Protein AF-A0A6J4WXD7-F1 (afdb_monomer_lite)

pLDDT: mean 74.85, std 16.87, range [31.48, 94.12]

Structure (mmCIF, N/CA/C/O backbone):
data_AF-A0A6J4WXD7-F1
#
_entry.id   AF-A0A6J4WXD7-F1
#
loop_
_atom_site.group_PDB
_atom_site.id
_atom_site.type_symbol
_atom_site.label_atom_id
_atom_site.label_alt_id
_atom_site.label_comp_id
_atom_site.label_asym_id
_atom_site.label_entity_id
_atom_site.label_seq_id
_atom_site.pdbx_PDB_ins_code
_atom_site.Cartn_x
_atom_site.Cartn_y
_atom_site.Cartn_z
_atom_site.occupancy
_atom_site.B_iso_or_equiv
_atom_site.auth_seq_id
_atom_site.auth_comp_id
_atom_site.auth_asym_id
_atom_site.auth_atom_id
_atom_site.pdbx_PDB_model_num
ATOM 1 N N . MET A 1 1 ? -6.442 14.108 -3.934 1.00 50.53 1 MET A N 1
ATOM 2 C CA . MET A 1 1 ? -6.372 13.489 -5.279 1.00 50.53 1 MET A CA 1
ATOM 3 C C . MET A 1 1 ? -7.153 12.175 -5.438 1.00 50.53 1 MET A C 1
ATOM 5 O O . MET A 1 1 ? -7.357 11.777 -6.570 1.00 50.53 1 MET A O 1
ATOM 9 N N . ALA A 1 2 ? -7.678 11.536 -4.381 1.00 45.22 2 ALA A N 1
ATOM 10 C CA . ALA A 1 2 ? -8.481 10.304 -4.516 1.00 45.22 2 ALA A CA 1
ATOM 11 C C . ALA A 1 2 ? -9.997 10.520 -4.755 1.00 45.22 2 ALA A C 1
ATOM 13 O O . ALA A 1 2 ? -10.740 9.552 -4.840 1.00 45.22 2 ALA A O 1
ATOM 14 N N . GLN A 1 3 ? -10.481 11.765 -4.824 1.00 50.94 3 GLN A N 1
ATOM 15 C CA . GLN A 1 3 ? -11.922 12.074 -4.862 1.00 50.94 3 GLN A CA 1
ATOM 16 C C . GLN A 1 3 ? -12.557 12.032 -6.267 1.00 50.94 3 GLN A C 1
ATOM 18 O O . GLN A 1 3 ? -13.737 12.326 -6.385 1.00 50.94 3 GLN A O 1
ATOM 23 N N . GLN A 1 4 ? -11.809 11.684 -7.321 1.00 56.31 4 GLN A N 1
ATOM 24 C CA . GLN A 1 4 ? -12.291 11.752 -8.715 1.00 56.31 4 GLN A CA 1
ATOM 25 C C . GLN A 1 4 ? -12.053 10.475 -9.538 1.00 56.31 4 GLN A C 1
ATOM 27 O O . GLN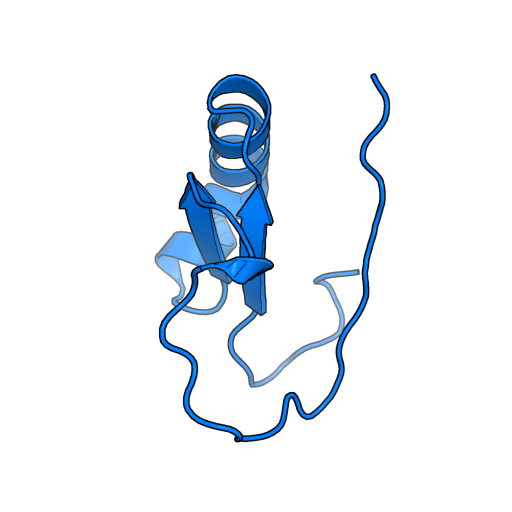 A 1 4 ? -12.154 10.507 -10.760 1.00 56.31 4 GLN A O 1
ATOM 32 N N . ILE A 1 5 ? -11.721 9.349 -8.900 1.00 58.66 5 ILE A N 1
ATOM 33 C CA . ILE A 1 5 ? -11.587 8.067 -9.604 1.00 58.66 5 ILE A CA 1
ATOM 34 C C . ILE A 1 5 ? -12.779 7.194 -9.222 1.00 58.66 5 ILE A C 1
ATOM 36 O O . ILE A 1 5 ? -12.769 6.558 -8.172 1.00 58.66 5 ILE A O 1
ATOM 40 N N . ASP A 1 6 ? -13.803 7.173 -10.076 1.00 59.34 6 ASP A N 1
ATOM 41 C CA . ASP A 1 6 ? -15.004 6.346 -9.875 1.00 59.34 6 ASP A CA 1
ATOM 42 C C . ASP A 1 6 ? -14.757 4.864 -10.212 1.00 59.34 6 ASP A C 1
ATOM 44 O O . ASP A 1 6 ? -15.463 3.982 -9.724 1.00 59.34 6 ASP A O 1
ATOM 48 N N . LYS A 1 7 ? -13.731 4.575 -11.028 1.00 65.75 7 LYS A N 1
ATOM 49 C CA . LYS A 1 7 ? -13.260 3.227 -11.380 1.00 65.75 7 LYS A CA 1
ATOM 50 C C . LYS A 1 7 ? -11.745 3.247 -11.577 1.00 65.75 7 LYS A C 1
ATOM 52 O O . LYS A 1 7 ? -11.240 4.057 -12.348 1.00 65.75 7 LYS A O 1
ATOM 57 N N . GLY A 1 8 ? -11.030 2.362 -10.890 1.00 71.19 8 GLY A N 1
ATOM 58 C CA . GLY A 1 8 ? -9.577 2.236 -11.002 1.00 71.19 8 GLY A CA 1
ATOM 59 C C . GLY A 1 8 ? -8.925 1.773 -9.703 1.00 71.19 8 GLY A C 1
ATOM 60 O O . GLY A 1 8 ? -9.537 1.821 -8.635 1.00 71.19 8 GLY A O 1
ATOM 61 N N . LEU A 1 9 ? -7.677 1.323 -9.814 1.00 81.12 9 LEU A N 1
ATOM 62 C CA . LEU A 1 9 ? -6.830 0.941 -8.690 1.00 81.12 9 LEU A CA 1
ATOM 63 C C . LEU A 1 9 ? -5.694 1.957 -8.560 1.00 81.12 9 LEU A C 1
ATOM 65 O O . LEU A 1 9 ? -4.985 2.224 -9.526 1.00 81.12 9 LEU A O 1
ATOM 69 N N . ILE A 1 10 ? -5.520 2.511 -7.363 1.00 85.00 10 ILE A N 1
ATOM 70 C CA . ILE A 1 10 ? -4.370 3.347 -7.022 1.00 85.00 10 ILE A CA 1
ATOM 71 C C . ILE A 1 10 ? -3.365 2.479 -6.272 1.00 85.00 10 ILE A C 1
ATOM 73 O O . ILE A 1 10 ? -3.677 1.969 -5.196 1.00 85.00 10 ILE A O 1
ATOM 77 N N . GLU A 1 11 ? -2.155 2.356 -6.806 1.00 86.38 11 GLU A N 1
ATOM 78 C CA . GLU A 1 11 ? -1.036 1.719 -6.112 1.00 86.38 11 GLU A CA 1
ATOM 79 C C . GLU A 1 11 ? -0.046 2.784 -5.633 1.00 86.38 11 GLU A C 1
ATOM 81 O O . GLU A 1 11 ? 0.390 3.638 -6.402 1.00 86.38 11 GLU A O 1
ATOM 86 N N . GLY A 1 12 ? 0.264 2.766 -4.337 1.00 86.88 12 GLY A N 1
ATOM 87 C CA . GLY A 1 12 ? 1.269 3.622 -3.718 1.00 86.88 12 GLY A CA 1
ATOM 88 C C . GLY A 1 12 ? 2.411 2.782 -3.164 1.00 86.88 12 GLY A C 1
ATOM 89 O O . GLY A 1 12 ? 2.173 1.894 -2.344 1.00 86.88 12 GLY A O 1
ATOM 90 N N . VAL A 1 13 ? 3.639 3.089 -3.574 1.00 87.62 13 VAL A N 1
ATOM 91 C CA . VAL A 1 13 ? 4.848 2.467 -3.030 1.00 87.62 13 VAL A CA 1
ATOM 92 C C . VAL A 1 13 ? 5.715 3.521 -2.358 1.00 87.62 13 VAL A C 1
ATOM 94 O O . VAL A 1 13 ? 5.858 4.630 -2.871 1.00 87.62 13 VAL A O 1
ATOM 97 N N . ASP A 1 14 ? 6.269 3.181 -1.200 1.00 88.19 14 ASP A N 1
ATOM 98 C CA . ASP A 1 14 ? 7.218 4.025 -0.476 1.00 88.19 14 ASP A CA 1
ATOM 99 C C . ASP A 1 14 ? 8.253 3.129 0.217 1.00 88.19 14 ASP A C 1
ATOM 101 O O . ASP A 1 14 ? 7.932 2.031 0.675 1.00 88.19 14 ASP A O 1
ATOM 105 N N . PHE A 1 15 ? 9.500 3.585 0.294 1.00 88.94 15 PHE A N 1
ATOM 106 C CA . PHE A 1 15 ? 10.580 2.871 0.981 1.00 88.94 15 PHE A CA 1
ATOM 107 C C . PHE A 1 15 ? 10.446 2.975 2.508 1.00 88.94 15 PHE A C 1
ATOM 109 O O . PHE A 1 15 ? 10.944 2.133 3.249 1.00 88.94 15 PHE A O 1
ATOM 116 N N . SER A 1 16 ? 9.805 4.036 2.999 1.00 90.00 16 SER A N 1
ATOM 117 C CA . SER A 1 16 ? 9.643 4.313 4.417 1.00 90.00 16 SER A CA 1
ATOM 118 C C . SER A 1 16 ? 8.424 3.592 4.972 1.00 90.00 16 SER A C 1
ATOM 120 O O . SER A 1 16 ? 7.276 4.012 4.800 1.00 90.00 16 SER A O 1
ATOM 122 N N . LYS A 1 17 ? 8.678 2.555 5.769 1.00 90.94 17 LYS A N 1
ATOM 123 C CA . LYS A 1 17 ? 7.652 1.851 6.550 1.00 90.94 17 LYS A CA 1
ATOM 124 C C . LYS A 1 17 ? 6.747 2.787 7.362 1.00 90.94 17 LYS A C 1
ATOM 126 O O . LYS A 1 17 ? 5.548 2.535 7.510 1.00 90.94 17 LYS A O 1
ATOM 131 N N . VAL A 1 18 ? 7.305 3.877 7.893 1.00 93.00 18 VAL A N 1
ATOM 132 C CA . VAL A 1 18 ? 6.548 4.880 8.658 1.00 93.00 18 VAL A CA 1
ATOM 133 C C . VAL A 1 18 ? 5.530 5.577 7.756 1.00 93.00 18 VAL A C 1
ATOM 135 O O . VAL A 1 18 ? 4.351 5.668 8.112 1.00 93.00 18 VAL A O 1
ATOM 138 N N . MET A 1 19 ? 5.956 6.004 6.567 1.00 89.94 19 MET A N 1
ATOM 139 C CA . MET A 1 19 ? 5.091 6.682 5.601 1.00 89.94 19 MET A CA 1
ATOM 140 C C . MET A 1 19 ? 4.020 5.749 5.045 1.00 89.94 19 MET A C 1
ATOM 142 O O . MET A 1 19 ? 2.849 6.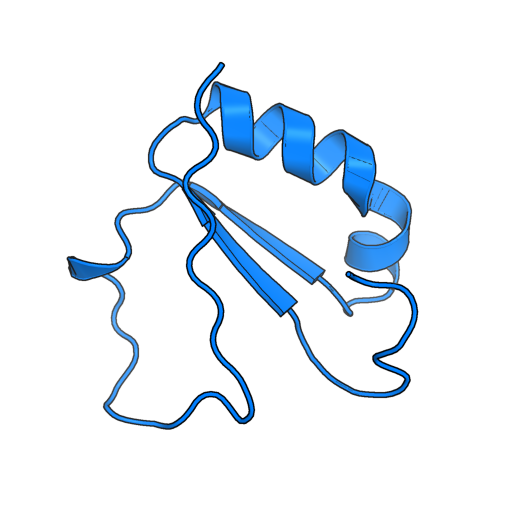133 4.998 1.00 89.94 19 MET A O 1
ATOM 146 N N . VAL A 1 20 ? 4.375 4.493 4.758 1.00 91.62 20 VAL A N 1
ATOM 147 C CA . VAL A 1 20 ? 3.418 3.435 4.398 1.00 91.62 20 VAL A CA 1
ATOM 148 C C . VAL A 1 20 ? 2.340 3.293 5.471 1.00 91.62 20 VAL A C 1
ATOM 150 O O . VAL A 1 20 ? 1.150 3.328 5.158 1.00 91.62 20 VAL A O 1
ATOM 153 N N . SER A 1 21 ? 2.725 3.211 6.748 1.00 92.81 21 SER A N 1
ATOM 154 C CA . SER A 1 21 ? 1.772 3.077 7.857 1.00 92.81 21 SER A CA 1
ATOM 155 C C . SER A 1 21 ? 0.818 4.274 7.954 1.00 92.81 21 SER A C 1
ATOM 157 O O . SER A 1 21 ? -0.397 4.103 8.105 1.00 92.81 21 SER A O 1
ATOM 159 N N . ILE A 1 22 ? 1.339 5.499 7.835 1.00 94.12 22 ILE A N 1
ATOM 160 C CA . ILE A 1 22 ? 0.527 6.724 7.861 1.00 94.12 22 ILE A CA 1
ATOM 161 C C . ILE A 1 22 ? -0.450 6.743 6.679 1.00 94.12 22 ILE A C 1
ATOM 163 O O . ILE A 1 22 ? -1.643 7.009 6.857 1.00 94.12 22 ILE A O 1
ATOM 167 N N . ALA A 1 23 ? 0.031 6.431 5.476 1.00 90.00 23 ALA A N 1
ATOM 168 C CA . ALA A 1 23 ? -0.773 6.434 4.264 1.00 90.00 23 ALA A CA 1
ATOM 169 C C . ALA A 1 23 ? -1.861 5.347 4.293 1.00 90.00 23 ALA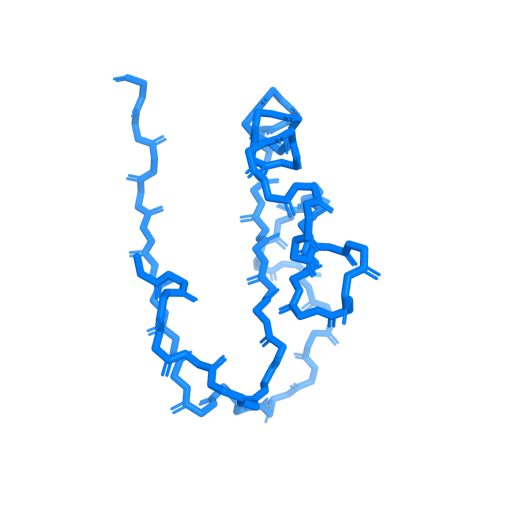 A C 1
ATOM 171 O O . ALA A 1 23 ? -3.012 5.632 3.950 1.00 90.00 23 ALA A O 1
ATOM 172 N N . GLN A 1 24 ? -1.555 4.144 4.788 1.00 92.88 24 GLN A N 1
ATOM 173 C CA . GLN A 1 24 ? -2.537 3.077 5.006 1.00 92.88 24 GLN A CA 1
ATOM 174 C C . GLN A 1 24 ? -3.624 3.496 6.001 1.00 92.88 24 GLN A C 1
ATOM 176 O O . GLN A 1 24 ? -4.813 3.317 5.729 1.00 92.88 24 GLN A O 1
ATOM 181 N N . LYS A 1 25 ? -3.247 4.122 7.126 1.00 93.75 25 LYS A N 1
ATOM 182 C CA . LYS A 1 25 ? -4.213 4.631 8.116 1.00 93.75 25 LYS A CA 1
ATOM 183 C C . LYS A 1 25 ? -5.161 5.661 7.502 1.00 93.75 25 LYS A C 1
ATOM 185 O O . LYS A 1 25 ? -6.372 5.558 7.686 1.00 93.75 25 LYS A O 1
ATOM 190 N N . ARG A 1 26 ? -4.628 6.614 6.730 1.00 91.81 26 ARG A N 1
ATOM 191 C CA . ARG A 1 26 ? -5.419 7.660 6.057 1.00 91.81 26 ARG A CA 1
ATOM 192 C C . ARG A 1 26 ? -6.347 7.097 4.973 1.00 91.81 26 ARG A C 1
ATOM 194 O O . ARG A 1 26 ? -7.441 7.618 4.784 1.00 91.81 26 ARG A O 1
ATOM 201 N N . ASN A 1 27 ? -5.947 6.017 4.298 1.00 90.00 27 ASN A N 1
ATOM 202 C CA . ASN A 1 27 ? -6.682 5.436 3.168 1.00 90.00 27 ASN A CA 1
ATOM 203 C C . ASN A 1 27 ? -7.484 4.171 3.510 1.00 90.00 27 ASN A C 1
ATOM 205 O O . ASN A 1 27 ? -8.037 3.547 2.606 1.00 90.00 27 ASN A O 1
ATOM 209 N N . LYS A 1 28 ? -7.614 3.804 4.793 1.00 90.50 28 LYS A N 1
ATOM 210 C CA . LYS A 1 28 ? -8.244 2.549 5.247 1.00 90.50 28 LYS A CA 1
ATOM 211 C C . LYS A 1 28 ? -9.590 2.247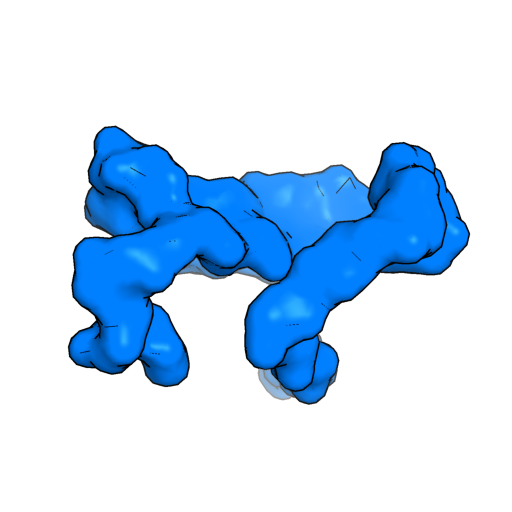 4.573 1.00 90.50 28 LYS A C 1
ATOM 213 O O . LYS A 1 28 ? -9.827 1.115 4.165 1.00 90.50 28 LYS A O 1
ATOM 218 N N . LYS A 1 29 ? -10.457 3.256 4.412 1.00 88.56 29 LYS A N 1
ATOM 219 C CA . LYS A 1 29 ? -11.769 3.101 3.753 1.00 88.56 29 LYS A CA 1
ATOM 220 C C . LYS A 1 29 ? -11.651 2.732 2.270 1.00 88.56 29 LYS A C 1
ATOM 222 O O . LYS A 1 29 ? -12.426 1.916 1.792 1.00 88.56 29 LYS A O 1
ATOM 227 N N . ASN A 1 30 ? -10.697 3.318 1.552 1.00 85.75 30 ASN A N 1
ATOM 228 C CA . ASN A 1 30 ? -10.503 3.072 0.121 1.00 85.75 30 ASN A CA 1
ATOM 229 C C . ASN A 1 30 ? -9.758 1.756 -0.131 1.00 85.75 30 ASN A C 1
ATOM 231 O O . ASN A 1 30 ? -10.047 1.071 -1.108 1.00 85.75 30 ASN A O 1
ATOM 235 N N . ILE A 1 31 ? -8.869 1.368 0.790 1.00 89.25 31 ILE A N 1
ATOM 236 C CA . ILE A 1 31 ? -8.232 0.045 0.799 1.00 89.25 31 ILE A CA 1
ATOM 237 C C . ILE A 1 31 ? -9.290 -1.043 0.997 1.00 89.25 31 ILE A C 1
ATOM 239 O O . ILE A 1 31 ? -9.342 -1.994 0.227 1.00 89.25 31 ILE A O 1
ATOM 243 N N . ALA A 1 32 ? -10.193 -0.873 1.970 1.00 89.88 32 ALA A N 1
ATOM 244 C CA . ALA A 1 32 ? -11.284 -1.821 2.210 1.00 89.88 32 ALA A CA 1
ATOM 245 C C . ALA A 1 32 ? -12.242 -1.960 1.012 1.00 89.88 32 ALA A C 1
ATOM 247 O O . ALA A 1 32 ? -12.820 -3.021 0.809 1.00 89.88 32 ALA A O 1
ATOM 248 N N . LYS A 1 33 ? -12.389 -0.905 0.200 1.00 87.88 33 LYS A N 1
ATOM 249 C CA . LYS A 1 33 ? -13.160 -0.920 -1.055 1.00 87.88 33 LYS A CA 1
ATOM 250 C C . LYS A 1 33 ? -12.392 -1.510 -2.248 1.00 87.88 33 LYS A C 1
ATOM 252 O O . LYS A 1 33 ? -12.938 -1.547 -3.343 1.00 87.88 33 LYS A O 1
ATOM 257 N N . GLY A 1 34 ? -11.131 -1.912 -2.071 1.00 87.12 34 GLY A N 1
ATOM 258 C CA . GLY A 1 34 ? -10.278 -2.426 -3.147 1.00 87.12 34 GLY A CA 1
ATOM 259 C C . GLY A 1 34 ? -9.793 -1.370 -4.147 1.00 87.12 34 GLY A C 1
ATOM 260 O O . GLY A 1 34 ? -9.232 -1.725 -5.176 1.00 87.12 34 GLY A O 1
ATOM 261 N N . MET A 1 35 ? -9.984 -0.078 -3.860 1.00 86.25 35 MET A N 1
ATOM 262 C CA . MET A 1 35 ? -9.615 1.023 -4.764 1.00 86.25 35 MET A CA 1
ATOM 263 C C . MET A 1 35 ? -8.167 1.490 -4.579 1.00 86.25 35 MET A C 1
ATOM 265 O O . MET A 1 35 ? -7.628 2.196 -5.427 1.00 86.25 35 MET A O 1
ATOM 269 N N . VAL A 1 36 ? -7.545 1.148 -3.448 1.00 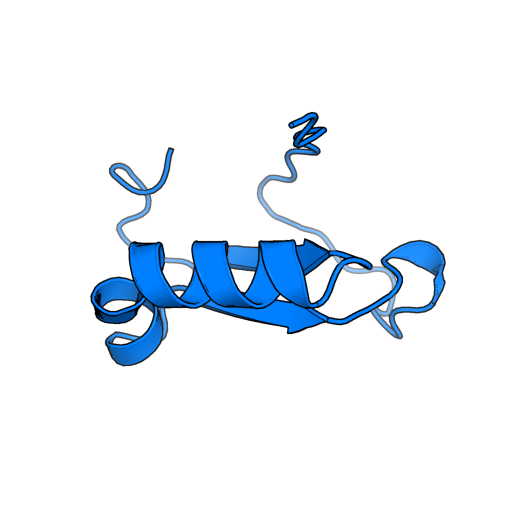88.94 36 VAL A N 1
ATOM 270 C CA . VAL A 1 36 ? -6.196 1.592 -3.083 1.00 88.94 36 VAL A CA 1
ATOM 271 C C . VAL A 1 36 ? -5.390 0.416 -2.536 1.00 88.94 36 VAL A C 1
ATOM 273 O O . VAL A 1 36 ? -5.867 -0.304 -1.660 1.00 88.94 36 VAL A O 1
ATOM 276 N N . LYS A 1 37 ? -4.145 0.272 -2.989 1.00 89.50 37 LYS A N 1
ATOM 277 C CA . LYS A 1 37 ? -3.118 -0.591 -2.395 1.00 89.50 37 LYS A CA 1
ATOM 278 C C . LYS A 1 37 ? -1.902 0.253 -2.042 1.00 89.50 37 LYS A C 1
ATOM 280 O O . LYS A 1 37 ? -1.459 1.067 -2.842 1.00 89.50 37 LYS A O 1
ATOM 285 N N . ILE A 1 38 ? -1.381 0.077 -0.832 1.00 90.44 38 ILE A N 1
ATOM 286 C CA . ILE A 1 38 ? -0.187 0.785 -0.362 1.00 90.44 38 ILE A CA 1
ATOM 287 C C . ILE A 1 38 ? 0.730 -0.230 0.299 1.00 90.44 38 ILE A C 1
ATOM 289 O O . ILE A 1 38 ? 0.290 -0.931 1.215 1.00 90.44 38 ILE A O 1
ATOM 293 N N . PHE A 1 39 ? 1.981 -0.294 -0.139 1.00 89.12 39 PHE A N 1
ATOM 294 C CA . PHE A 1 39 ? 2.954 -1.259 0.359 1.00 89.12 39 PHE A CA 1
ATOM 295 C C . PHE A 1 39 ? 4.361 -0.657 0.406 1.00 89.12 39 PHE A C 1
ATOM 297 O O . PHE A 1 39 ? 4.670 0.325 -0.267 1.00 89.12 39 PHE A O 1
ATOM 304 N N . GLU A 1 40 ? 5.193 -1.243 1.262 1.00 91.06 40 GLU A N 1
ATOM 305 C CA . GLU A 1 40 ? 6.603 -0.890 1.380 1.00 91.06 40 GLU A CA 1
ATOM 306 C C . GLU A 1 40 ? 7.380 -1.534 0.235 1.00 91.06 40 GLU A C 1
ATOM 308 O O . GLU A 1 40 ? 7.234 -2.730 -0.022 1.00 91.06 40 GLU A O 1
ATOM 313 N N . GLY A 1 41 ? 8.187 -0.750 -0.469 1.00 86.25 41 GLY A N 1
ATOM 314 C CA . GLY A 1 41 ? 8.941 -1.262 -1.601 1.00 86.25 41 GLY A CA 1
ATOM 315 C C . GLY A 1 41 ? 9.799 -0.208 -2.274 1.00 86.25 41 GLY A C 1
ATOM 316 O O . GLY A 1 41 ? 9.667 0.990 -2.035 1.00 86.25 41 GLY A O 1
ATOM 317 N N . ASN A 1 42 ? 10.691 -0.675 -3.140 1.00 81.94 42 ASN A N 1
ATOM 318 C CA . ASN A 1 42 ? 11.419 0.190 -4.051 1.00 81.94 42 ASN A CA 1
ATOM 319 C C . ASN A 1 42 ? 10.755 0.105 -5.424 1.00 81.94 42 ASN A C 1
ATOM 321 O O . ASN A 1 42 ? 10.745 -0.971 -6.024 1.00 81.94 42 ASN A O 1
ATOM 325 N N . PHE A 1 43 ? 10.245 1.241 -5.901 1.00 74.06 43 PHE A N 1
ATOM 326 C CA . PHE A 1 43 ? 9.649 1.378 -7.226 1.00 74.06 43 PHE A CA 1
ATOM 327 C C . PHE A 1 43 ? 10.549 0.813 -8.337 1.00 74.06 43 PHE A C 1
ATOM 329 O O . PHE A 1 43 ? 10.072 0.068 -9.186 1.00 74.06 43 PHE A O 1
ATOM 336 N N . ASP A 1 44 ? 11.861 1.057 -8.268 1.00 71.62 44 ASP A N 1
ATOM 337 C CA . ASP A 1 44 ? 12.840 0.630 -9.278 1.00 71.62 44 ASP A CA 1
ATOM 338 C C . ASP A 1 44 ? 13.018 -0.892 -9.353 1.00 71.62 44 ASP A C 1
ATOM 340 O O . ASP A 1 44 ? 13.525 -1.420 -10.340 1.00 71.62 44 ASP A O 1
ATOM 344 N N . LYS A 1 45 ? 12.644 -1.6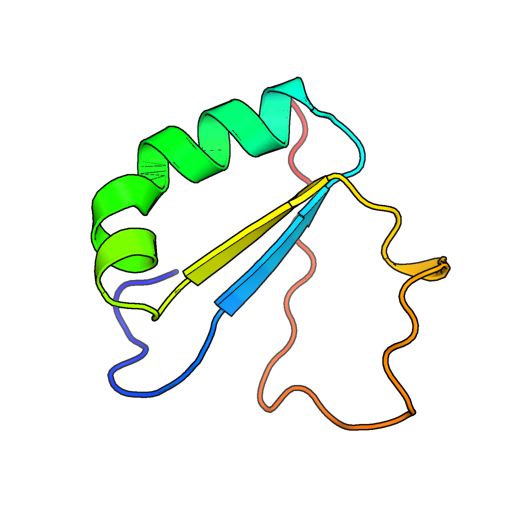12 -8.289 1.00 70.56 45 LYS A N 1
ATOM 345 C CA . LYS A 1 45 ? 12.783 -3.073 -8.187 1.00 70.56 45 LYS A CA 1
ATOM 346 C C . LYS A 1 45 ? 11.459 -3.806 -8.349 1.00 70.56 45 LYS A C 1
ATOM 348 O O . LYS A 1 45 ? 11.414 -5.023 -8.169 1.00 70.56 45 LYS A O 1
ATOM 353 N N . MET A 1 46 ? 10.376 -3.086 -8.623 1.00 69.69 46 MET A N 1
ATOM 354 C CA . MET A 1 46 ? 9.080 -3.718 -8.778 1.00 69.69 46 MET A CA 1
ATOM 355 C C . MET A 1 46 ? 9.030 -4.498 -10.095 1.00 69.69 46 MET A C 1
ATOM 357 O O . MET A 1 46 ? 9.390 -3.947 -11.134 1.00 69.69 46 MET A O 1
ATOM 361 N N . PRO A 1 47 ? 8.559 -5.759 -10.081 1.00 62.09 47 PRO A N 1
ATOM 362 C CA . PRO A 1 47 ? 8.457 -6.601 -11.269 1.00 62.09 47 PRO A CA 1
ATOM 363 C C . PRO A 1 47 ? 7.235 -6.210 -12.111 1.00 62.09 47 PRO A C 1
ATOM 365 O O . PRO A 1 47 ? 6.515 -7.073 -12.606 1.00 62.09 47 PRO A O 1
ATOM 368 N N . TYR A 1 48 ? 6.951 -4.911 -12.230 1.00 64.75 48 TYR A N 1
ATOM 369 C CA . TYR A 1 48 ? 5.997 -4.450 -13.220 1.00 64.75 48 TYR A CA 1
ATOM 370 C C . TYR A 1 48 ? 6.642 -4.702 -14.583 1.00 64.75 48 TYR A C 1
ATOM 372 O O . TYR A 1 48 ? 7.565 -3.995 -14.994 1.00 64.75 48 TYR A O 1
ATOM 380 N N . GLU A 1 49 ? 6.190 -5.751 -15.273 1.00 52.53 49 GLU A N 1
ATOM 381 C CA . GLU A 1 49 ? 6.400 -5.869 -16.714 1.00 52.53 49 GLU A CA 1
ATOM 382 C C . GLU A 1 49 ? 5.921 -4.573 -17.378 1.00 52.53 49 GLU A C 1
ATOM 384 O O . GLU A 1 49 ? 5.030 -3.910 -16.852 1.00 52.53 49 GLU A O 1
ATOM 389 N N . LYS A 1 50 ? 6.568 -4.174 -18.480 1.00 52.84 50 LYS A N 1
ATOM 390 C CA . LYS A 1 50 ? 6.415 -2.885 -19.181 1.00 52.84 50 LYS A CA 1
ATOM 391 C C . LYS A 1 50 ? 4.961 -2.524 -19.563 1.00 52.84 50 LYS A C 1
ATOM 393 O O . LYS A 1 50 ? 4.687 -2.397 -20.744 1.00 52.84 50 LYS A O 1
ATOM 398 N N . GLU A 1 51 ? 4.029 -2.287 -18.647 1.00 51.56 51 GLU A N 1
ATOM 399 C CA . GLU A 1 51 ? 2.633 -2.025 -19.011 1.00 51.56 51 GLU A CA 1
ATOM 400 C C . GLU A 1 51 ? 1.977 -0.979 -18.102 1.00 51.56 51 GLU A C 1
ATOM 402 O O . GLU A 1 51 ? 1.371 -1.248 -17.071 1.00 51.56 51 GLU A O 1
ATOM 407 N N . THR A 1 52 ? 2.113 0.260 -18.589 1.00 61.44 52 THR A N 1
ATOM 408 C CA . THR A 1 52 ? 1.073 1.299 -18.679 1.00 61.44 52 THR A CA 1
ATOM 409 C C . THR A 1 52 ? 0.202 1.559 -17.450 1.00 61.44 52 THR A C 1
ATOM 411 O O . THR A 1 52 ? -0.857 0.967 -17.258 1.00 61.44 52 THR A O 1
ATOM 414 N N . PHE A 1 53 ? 0.545 2.624 -16.726 1.00 62.59 53 PHE A N 1
ATOM 415 C CA . PHE A 1 53 ? -0.433 3.368 -15.936 1.00 62.59 53 PHE A CA 1
ATOM 416 C C . PHE A 1 53 ? -1.295 4.223 -16.869 1.00 62.59 53 PHE A C 1
ATOM 418 O O . PHE A 1 53 ? -0.761 4.966 -17.692 1.00 62.59 53 PHE A O 1
ATOM 425 N N . SER A 1 54 ? -2.620 4.212 -16.697 1.00 64.50 54 SER A N 1
ATOM 426 C CA . SER A 1 54 ? -3.482 5.198 -17.373 1.00 64.50 54 SER A CA 1
ATOM 427 C C . SER A 1 54 ? -3.151 6.631 -16.933 1.00 64.50 54 SER A C 1
ATOM 429 O O . SER A 1 54 ? -3.341 7.578 -17.692 1.00 64.50 54 SER A O 1
ATOM 431 N N . LYS A 1 55 ? -2.641 6.796 -15.703 1.00 65.44 55 LYS A N 1
ATOM 432 C CA . LYS A 1 55 ? -2.086 8.045 -15.173 1.00 65.44 55 LYS A CA 1
ATOM 433 C C . LYS A 1 55 ? -1.112 7.738 -14.036 1.00 65.44 55 LYS A C 1
ATOM 435 O O . LYS A 1 55 ? -1.491 7.071 -13.078 1.00 65.44 55 LYS A O 1
ATOM 440 N N . GLY A 1 56 ? 0.115 8.243 -14.133 1.00 61.28 56 GLY A N 1
ATOM 441 C CA . GLY A 1 56 ? 1.121 8.173 -13.070 1.00 61.28 56 GLY A CA 1
ATOM 442 C C . GLY A 1 56 ? 1.353 9.547 -12.446 1.00 61.28 56 GLY A C 1
ATOM 443 O O . GLY A 1 56 ? 1.354 10.555 -13.151 1.00 61.28 56 GLY A O 1
ATOM 444 N N . ALA A 1 57 ? 1.541 9.600 -11.131 1.00 62.19 57 ALA A N 1
ATOM 445 C CA . ALA A 1 57 ? 1.977 10.804 -10.433 1.00 62.19 57 ALA A CA 1
ATOM 446 C C . ALA A 1 57 ? 3.028 10.421 -9.391 1.00 62.19 57 ALA A C 1
ATOM 448 O O . ALA A 1 57 ? 2.778 9.562 -8.547 1.00 62.19 57 ALA A O 1
ATOM 449 N N . ILE A 1 58 ? 4.187 11.075 -9.451 1.00 59.84 58 ILE A N 1
ATOM 450 C CA . ILE A 1 58 ? 5.229 10.966 -8.431 1.00 59.84 58 ILE A CA 1
ATOM 451 C C . ILE A 1 58 ? 5.030 12.141 -7.480 1.00 59.84 58 ILE A C 1
ATOM 453 O O . ILE A 1 58 ? 5.096 13.296 -7.893 1.00 59.84 58 ILE A O 1
ATOM 457 N N . SER A 1 59 ? 4.758 11.849 -6.211 1.00 55.50 59 SER A N 1
ATOM 458 C CA . SER A 1 59 ? 4.682 12.859 -5.159 1.00 55.50 59 SER A CA 1
ATOM 459 C C . SER A 1 59 ? 5.803 12.589 -4.171 1.00 55.50 59 SER A C 1
ATOM 461 O O . SER A 1 59 ? 5.760 11.587 -3.462 1.00 55.50 59 SER A O 1
ATOM 463 N N . ALA A 1 60 ? 6.794 13.477 -4.108 1.00 44.41 60 ALA A N 1
ATOM 464 C CA . ALA A 1 60 ? 7.782 13.438 -3.040 1.00 44.41 60 ALA A CA 1
ATOM 465 C C . ALA A 1 60 ? 7.087 13.836 -1.733 1.00 44.41 60 ALA A C 1
ATOM 467 O O . ALA A 1 60 ? 6.581 14.952 -1.608 1.00 44.41 60 ALA A O 1
ATOM 468 N N . ILE A 1 61 ? 7.004 12.908 -0.782 1.00 47.78 61 ILE A N 1
ATOM 469 C CA . ILE A 1 61 ? 6.484 13.198 0.551 1.00 47.78 61 ILE A CA 1
ATOM 470 C C . ILE A 1 61 ? 7.693 13.523 1.428 1.00 47.78 61 ILE A C 1
ATOM 472 O O . ILE A 1 61 ? 8.303 12.631 2.010 1.00 47.78 61 ILE A O 1
ATOM 476 N N . PHE A 1 62 ? 8.081 14.797 1.461 1.00 31.48 62 PHE A N 1
ATOM 477 C CA . PHE A 1 62 ? 9.018 15.280 2.473 1.00 31.48 62 PHE A CA 1
ATOM 478 C C . PHE A 1 62 ? 8.261 15.504 3.796 1.00 31.48 62 PHE A C 1
ATOM 480 O O . PHE A 1 62 ? 7.074 15.847 3.743 1.00 31.48 62 PHE A O 1
ATOM 487 N N . PRO A 1 63 ? 8.895 15.237 4.952 1.00 44.31 63 PRO A N 1
ATOM 488 C CA . PRO A 1 63 ? 8.299 15.470 6.267 1.00 44.31 63 PRO A CA 1
ATOM 489 C C . PRO A 1 63 ? 7.911 16.935 6.497 1.00 44.31 63 PRO A C 1
ATOM 491 O O . PRO A 1 63 ? 8.583 17.828 5.933 1.00 44.31 63 PRO A O 1
#

Sequence (63 aa):
MAQQIDKGLIEGVDFSKVMVSIAQKRNKKNIAKGMVKIFEGNFDKMPYEKETFSKGAISAIFP

Radius of gyration: 12.08 Å; chains: 1; bounding box: 28×22×28 Å

Foldseek 3Di:
DPPPPPDAAAEAEDQDPVVLVVVCVVCVVCVVVRRYDGDYDDPVPDPPDPDDDPDDDDDDDDD

Secondary structure (DSSP, 8-state):
--TT-SS--EEEEES-HHHHHHHHHHHHHHHHTTSEEEEE--GGG----S---SS--------